Protein AF-A0A382I8V5-F1 (afdb_monomer_lite)

p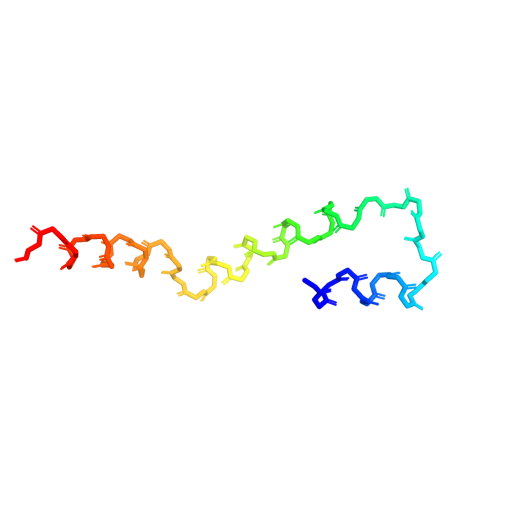LDDT: mean 79.44, std 10.64, range [61.0, 93.19]

InterPro domains:
  IPR005838 Type III secretion system inner membrane P protein [PF00813] (1-42)
  IPR005838 Type III secretion system inner membrane P protein [PS01061] (23-35)
  IPR005838 Type III secretion system inner membrane P protein [PTHR30587] (1-47)

Secondary structure (DSSP, 8-state):
-HHHHHHHHTT--SS-HHHHHHHHHHHHHHHTTHHHHHHHHHHHHH-

Foldseek 3Di:
DVQVVVCVVVVNPPDPSCVVVVVVVVVVCVVVVVVVVVVVVVVVVVD

Structure (mmCIF, N/CA/C/O backbone):
data_AF-A0A382I8V5-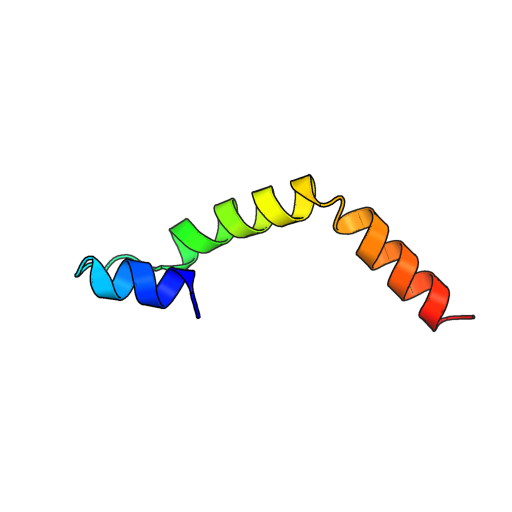F1
#
_entry.id   AF-A0A382I8V5-F1
#
loop_
_atom_site.group_PDB
_atom_site.id
_atom_site.type_symbol
_atom_site.label_atom_id
_atom_site.label_alt_id
_atom_site.label_comp_id
_atom_site.label_asym_id
_atom_site.label_entity_id
_atom_site.label_seq_id
_atom_site.pdbx_PDB_ins_code
_atom_site.Cartn_x
_atom_site.Cartn_y
_atom_site.Cartn_z
_atom_site.occupancy
_atom_site.B_iso_or_equiv
_atom_site.auth_seq_id
_atom_site.auth_comp_id
_atom_site.auth_asym_id
_atom_site.auth_atom_id
_atom_site.pdbx_PDB_model_num
ATOM 1 N N . MET A 1 1 ? 7.546 -11.501 -2.936 1.00 61.97 1 MET A N 1
ATOM 2 C CA . MET A 1 1 ? 7.925 -12.365 -4.072 1.00 61.97 1 MET A CA 1
ATOM 3 C C . MET A 1 1 ? 7.518 -11.767 -5.414 1.00 61.97 1 MET A C 1
ATOM 5 O O . MET A 1 1 ? 8.408 -11.546 -6.213 1.00 61.97 1 MET A O 1
ATOM 9 N N . VAL A 1 2 ? 6.247 -11.398 -5.626 1.00 69.12 2 VAL A N 1
ATOM 10 C CA . VAL A 1 2 ? 5.715 -10.933 -6.932 1.00 69.12 2 VAL A CA 1
ATOM 11 C C . VAL A 1 2 ? 6.488 -9.766 -7.579 1.00 69.12 2 VAL A C 1
ATOM 13 O O . VAL A 1 2 ? 6.878 -9.853 -8.735 1.00 69.12 2 VAL A O 1
ATOM 16 N N . VAL A 1 3 ? 6.779 -8.687 -6.845 1.00 66.81 3 VAL A N 1
ATOM 17 C CA . VAL A 1 3 ? 7.512 -7.530 -7.413 1.00 66.81 3 VAL A CA 1
ATOM 18 C C . VAL A 1 3 ? 8.975 -7.873 -7.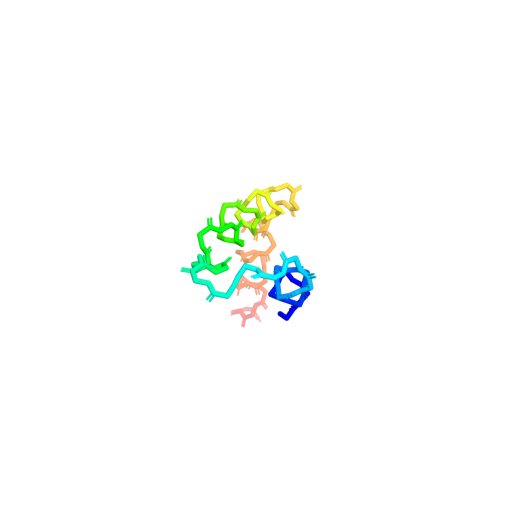721 1.00 66.81 3 VAL A C 1
ATOM 20 O O . VAL A 1 3 ? 9.525 -7.421 -8.720 1.00 66.81 3 VAL A O 1
ATOM 23 N N . ALA A 1 4 ? 9.596 -8.720 -6.895 1.00 62.62 4 ALA A N 1
A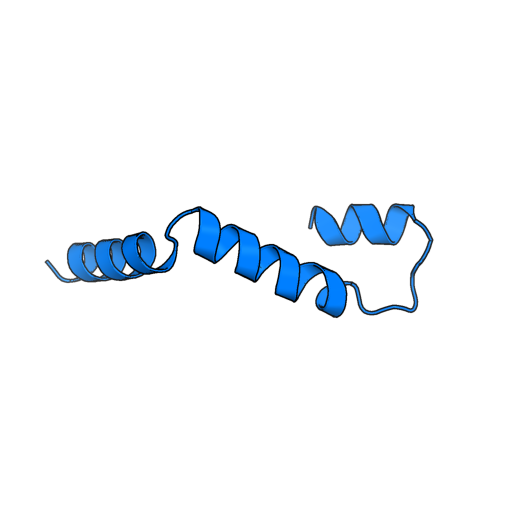TOM 24 C CA . ALA A 1 4 ? 10.968 -9.167 -7.111 1.00 62.62 4 ALA A CA 1
ATOM 25 C C . ALA A 1 4 ? 11.077 -10.073 -8.347 1.00 62.62 4 ALA A C 1
ATOM 27 O O . ALA A 1 4 ? 11.999 -9.896 -9.131 1.00 62.62 4 ALA A O 1
ATOM 28 N N . SER A 1 5 ? 10.118 -10.980 -8.577 1.00 68.69 5 SER A N 1
ATOM 29 C CA . SER A 1 5 ? 10.095 -11.822 -9.782 1.00 68.69 5 SER A CA 1
ATOM 30 C C . SER A 1 5 ? 9.879 -11.016 -11.066 1.00 68.69 5 SER A C 1
ATOM 32 O O . SER A 1 5 ? 10.470 -11.353 -12.086 1.00 68.69 5 SER A O 1
ATOM 34 N N . ILE A 1 6 ? 9.103 -9.923 -11.016 1.00 70.75 6 ILE A N 1
ATOM 35 C CA . ILE A 1 6 ? 8.920 -9.018 -12.164 1.00 70.75 6 ILE A CA 1
ATOM 36 C C . ILE A 1 6 ? 10.222 -8.256 -12.458 1.00 70.75 6 ILE A C 1
ATOM 38 O O . ILE A 1 6 ? 10.659 -8.220 -13.604 1.00 70.75 6 ILE A O 1
ATOM 42 N N . LEU A 1 7 ? 10.904 -7.725 -11.437 1.00 65.94 7 LEU A N 1
ATOM 43 C CA . LEU A 1 7 ? 12.173 -7.010 -11.639 1.00 65.94 7 LEU A CA 1
ATOM 44 C C . LEU A 1 7 ? 13.296 -7.924 -12.148 1.00 65.94 7 LEU A C 1
ATOM 46 O O . LEU A 1 7 ? 14.052 -7.547 -13.042 1.00 65.94 7 LEU A O 1
ATOM 50 N N . LEU A 1 8 ? 13.364 -9.145 -11.607 1.00 74.06 8 LEU A N 1
ATOM 51 C CA . LEU A 1 8 ? 14.284 -10.183 -12.068 1.00 74.06 8 LEU A CA 1
ATOM 52 C C . LEU A 1 8 ? 13.996 -10.575 -13.525 1.00 74.06 8 LEU A C 1
ATOM 54 O O . LEU A 1 8 ? 14.934 -10.748 -14.296 1.00 74.06 8 LEU A O 1
ATOM 58 N N . SER A 1 9 ? 12.721 -10.631 -13.935 1.00 66.44 9 SER A N 1
ATOM 59 C CA . SER A 1 9 ? 12.340 -10.872 -15.338 1.00 66.44 9 SER A CA 1
ATOM 60 C C . SER A 1 9 ? 12.705 -9.722 -16.290 1.00 66.44 9 SER A C 1
ATOM 62 O O . SER A 1 9 ? 12.904 -9.961 -17.477 1.00 66.44 9 SER A O 1
ATOM 64 N N . MET A 1 10 ? 12.865 -8.493 -15.778 1.00 71.81 10 MET A N 1
ATOM 65 C CA . MET A 1 10 ? 13.327 -7.322 -16.541 1.00 71.81 10 MET A CA 1
ATOM 66 C C . MET A 1 10 ? 14.864 -7.227 -16.648 1.00 71.81 10 MET A C 1
ATOM 68 O O . MET A 1 10 ? 15.381 -6.251 -17.185 1.00 71.81 10 MET A O 1
ATOM 72 N N . GLY A 1 11 ? 15.617 -8.214 -16.140 1.00 68.50 11 GLY A N 1
ATOM 73 C CA . GLY A 1 11 ? 17.084 -8.259 -16.235 1.00 68.50 11 GLY A CA 1
ATOM 74 C C . GLY A 1 11 ? 17.825 -7.281 -15.312 1.00 68.50 11 GLY A C 1
ATOM 75 O O . GLY A 1 11 ? 19.046 -7.150 -15.394 1.00 68.50 11 GLY A O 1
ATOM 76 N N . MET A 1 12 ? 17.121 -6.599 -14.404 1.00 70.00 12 MET A N 1
ATOM 77 C CA . MET A 1 12 ? 17.690 -5.564 -13.535 1.00 70.00 12 MET A CA 1
ATOM 78 C C . MET A 1 12 ? 18.188 -6.167 -12.213 1.00 70.00 12 MET A C 1
ATOM 80 O O . MET A 1 12 ? 17.573 -6.007 -11.164 1.00 70.00 12 MET A O 1
ATOM 84 N N . MET A 1 13 ? 19.326 -6.866 -12.261 1.00 63.78 13 MET A N 1
ATOM 85 C CA . MET A 1 13 ? 19.935 -7.526 -11.089 1.00 63.78 13 MET A CA 1
ATOM 86 C C . MET A 1 13 ? 20.641 -6.559 -10.120 1.00 63.78 13 MET A C 1
ATOM 88 O O . MET A 1 13 ? 20.863 -6.909 -8.965 1.00 63.78 13 MET A O 1
ATOM 92 N N . MET A 1 14 ? 21.018 -5.357 -10.575 1.00 69.69 14 MET A N 1
ATOM 93 C CA . MET A 1 14 ? 21.862 -4.430 -9.799 1.00 69.69 14 MET A CA 1
ATOM 94 C C . MET A 1 14 ? 21.108 -3.268 -9.146 1.00 69.69 14 MET A C 1
ATOM 96 O O . MET A 1 14 ? 21.685 -2.552 -8.331 1.00 69.69 14 MET A O 1
ATOM 100 N N . LEU A 1 15 ? 19.830 -3.071 -9.475 1.00 61.28 15 LEU A N 1
ATOM 101 C CA . LEU A 1 15 ? 18.993 -2.082 -8.801 1.00 61.28 15 LEU A CA 1
ATOM 102 C C . LEU A 1 15 ? 18.238 -2.776 -7.667 1.00 61.28 15 LEU A C 1
ATOM 104 O O . LEU A 1 15 ? 17.506 -3.726 -7.945 1.00 61.28 15 LEU A O 1
ATOM 108 N N . PRO A 1 16 ? 18.392 -2.336 -6.401 1.00 69.06 16 PRO A N 1
ATOM 109 C CA . PRO A 1 16 ? 17.712 -2.966 -5.282 1.00 69.06 16 PRO A CA 1
ATOM 110 C C . PRO A 1 16 ? 16.194 -2.949 -5.526 1.00 69.06 16 PRO A C 1
ATOM 112 O O . PRO A 1 16 ? 15.592 -1.871 -5.492 1.00 69.06 16 PRO A O 1
ATOM 115 N N . PRO A 1 17 ? 15.531 -4.109 -5.716 1.00 67.94 17 PRO A N 1
ATOM 116 C CA . PRO A 1 17 ? 14.084 -4.172 -5.969 1.00 67.94 17 PRO A CA 1
ATOM 117 C C . PRO A 1 17 ? 13.269 -3.557 -4.820 1.00 67.94 17 PRO A C 1
ATOM 119 O O . PRO A 1 17 ? 12.109 -3.174 -4.979 1.00 67.94 17 PRO A O 1
ATOM 122 N N . VAL A 1 18 ? 13.901 -3.428 -3.652 1.00 79.12 18 VAL A N 1
ATOM 123 C CA . VAL A 1 18 ? 13.381 -2.789 -2.447 1.00 79.12 18 VAL A CA 1
ATOM 124 C C . VAL A 1 18 ? 12.976 -1.334 -2.702 1.00 79.12 18 VAL A C 1
ATOM 126 O O . VAL A 1 18 ? 11.880 -0.957 -2.298 1.00 79.12 18 VAL A O 1
ATOM 129 N N . LEU A 1 19 ? 13.775 -0.555 -3.441 1.00 80.56 19 LEU A N 1
ATOM 130 C CA . LEU A 1 19 ? 13.503 0.867 -3.705 1.00 80.56 19 LEU A CA 1
ATOM 131 C C . LEU A 1 19 ? 12.214 1.093 -4.503 1.00 80.56 19 LEU A C 1
ATOM 133 O O . LEU A 1 19 ? 11.537 2.092 -4.299 1.00 80.56 19 LEU A O 1
ATOM 137 N N . ILE A 1 20 ? 11.852 0.149 -5.372 1.00 77.56 20 ILE A N 1
ATOM 138 C CA . ILE A 1 20 ? 10.619 0.211 -6.169 1.00 77.56 20 ILE A CA 1
ATOM 139 C C . ILE A 1 20 ? 9.450 -0.402 -5.388 1.00 77.56 20 ILE A C 1
ATOM 141 O O . ILE A 1 20 ? 8.332 0.110 -5.407 1.00 77.56 20 ILE A O 1
ATOM 145 N N . SER A 1 21 ? 9.699 -1.482 -4.642 1.00 77.19 21 SER A N 1
ATOM 146 C CA . SER A 1 21 ? 8.643 -2.182 -3.902 1.00 77.19 21 SER A CA 1
ATOM 147 C C . SER A 1 21 ? 8.139 -1.435 -2.661 1.00 77.19 21 SER A C 1
ATOM 149 O O . SER A 1 21 ? 6.972 -1.594 -2.307 1.00 77.19 21 SER A O 1
ATOM 151 N N . LEU A 1 22 ? 8.987 -0.640 -1.999 1.00 85.25 22 LEU A N 1
ATOM 152 C CA . LEU A 1 22 ? 8.637 0.111 -0.788 1.00 85.25 22 LEU A CA 1
ATOM 153 C C . LEU A 1 22 ? 7.576 1.197 -1.031 1.00 85.25 22 LEU A C 1
ATOM 155 O O . LEU A 1 22 ? 6.524 1.117 -0.393 1.00 85.25 22 LEU A O 1
ATOM 159 N N . PRO A 1 23 ? 7.772 2.172 -1.945 1.00 84.94 23 PRO A N 1
ATOM 160 C CA . PRO A 1 23 ? 6.765 3.202 -2.196 1.00 84.94 23 PRO A CA 1
ATOM 161 C C . PRO A 1 23 ? 5.464 2.595 -2.731 1.00 84.94 23 PRO A C 1
ATOM 163 O O . PRO A 1 23 ? 4.380 3.009 -2.329 1.00 84.94 23 PRO A O 1
ATOM 166 N N . PHE A 1 24 ? 5.552 1.555 -3.566 1.00 86.38 24 PHE A N 1
ATOM 167 C CA . PHE A 1 24 ? 4.377 0.863 -4.093 1.00 86.38 24 PHE A CA 1
ATOM 168 C C . PHE A 1 24 ? 3.570 0.144 -3.002 1.00 86.38 24 PHE A C 1
ATOM 170 O O . PHE A 1 24 ? 2.351 0.287 -2.937 1.00 86.38 24 PHE A O 1
ATOM 177 N N . LYS A 1 25 ? 4.236 -0.583 -2.093 1.00 84.88 25 LYS A N 1
ATOM 178 C CA . LYS A 1 25 ? 3.564 -1.214 -0.947 1.00 84.88 25 LYS A CA 1
ATOM 179 C C . LYS A 1 25 ? 2.909 -0.192 -0.026 1.00 84.88 25 LYS A C 1
ATOM 181 O O . LYS A 1 25 ? 1.812 -0.459 0.449 1.00 84.88 25 LYS A O 1
ATOM 186 N N . LEU A 1 26 ? 3.558 0.944 0.230 1.00 89.19 26 LEU A N 1
ATOM 187 C CA . LEU A 1 26 ? 2.993 2.000 1.074 1.00 89.19 26 LEU A CA 1
ATOM 188 C C . LEU A 1 26 ? 1.759 2.639 0.430 1.00 89.19 26 LEU A C 1
ATOM 190 O O . LEU A 1 26 ? 0.757 2.820 1.113 1.00 89.19 26 LEU A O 1
ATOM 194 N N . MET A 1 27 ? 1.790 2.903 -0.881 1.00 90.56 27 MET A N 1
ATOM 195 C CA . MET A 1 27 ? 0.614 3.397 -1.607 1.00 90.56 27 MET A CA 1
ATOM 196 C C . MET A 1 27 ? -0.559 2.415 -1.525 1.00 90.56 27 MET A C 1
ATOM 198 O O . MET A 1 27 ? -1.661 2.820 -1.169 1.00 90.56 27 MET A O 1
ATOM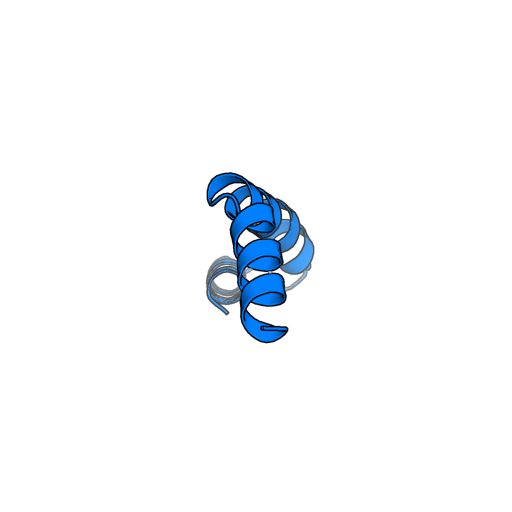 202 N N . LEU A 1 28 ? -0.321 1.121 -1.766 1.00 90.06 28 LEU A N 1
ATOM 203 C CA . LEU A 1 28 ? -1.356 0.091 -1.621 1.00 90.06 28 LEU A CA 1
ATOM 204 C C . LEU A 1 28 ? -1.871 -0.028 -0.181 1.00 90.06 28 LEU A C 1
ATOM 206 O O . LEU A 1 28 ? -3.066 -0.202 0.031 1.00 90.06 28 LEU A O 1
ATOM 210 N N . PHE A 1 29 ? -0.984 0.081 0.809 1.00 92.06 29 PHE A N 1
ATOM 211 C CA . PHE A 1 29 ? -1.357 0.019 2.220 1.00 92.06 29 PHE A CA 1
ATOM 212 C C . PHE A 1 29 ? -2.277 1.177 2.620 1.00 92.06 29 PHE A C 1
ATOM 214 O O . PHE A 1 29 ? -3.253 0.962 3.334 1.00 92.06 29 PHE A O 1
ATOM 221 N N . VAL A 1 30 ? -2.001 2.388 2.131 1.00 92.88 30 VAL A N 1
ATOM 222 C CA . VAL A 1 30 ? -2.862 3.556 2.363 1.00 92.88 30 VAL A CA 1
ATOM 223 C C . VAL A 1 30 ? -4.174 3.442 1.579 1.00 92.88 30 VAL A C 1
ATOM 225 O O . VAL A 1 30 ? -5.222 3.722 2.142 1.00 92.88 30 VAL A O 1
ATOM 228 N N . MET A 1 31 ? -4.149 2.970 0.326 1.00 93.06 31 MET A N 1
ATOM 229 C CA . MET A 1 31 ? -5.355 2.818 -0.508 1.00 93.06 31 MET A CA 1
ATOM 230 C C . MET A 1 31 ? -6.389 1.829 0.043 1.00 93.06 31 MET A C 1
ATOM 232 O O . MET A 1 31 ? -7.569 1.958 -0.263 1.00 93.06 31 MET A O 1
ATOM 236 N N . VAL A 1 32 ? -5.959 0.835 0.822 1.00 93.19 32 VAL A N 1
ATOM 237 C CA . VAL A 1 32 ? -6.843 -0.177 1.431 1.00 93.19 32 VAL A CA 1
ATOM 238 C C . VAL A 1 32 ? -7.197 0.191 2.885 1.00 93.19 32 VAL A C 1
ATOM 240 O O . VAL A 1 32 ? -7.664 -0.654 3.641 1.00 93.19 32 VAL A O 1
ATOM 243 N N . ASP A 1 33 ? -6.946 1.433 3.315 1.00 90.00 33 ASP A N 1
ATOM 244 C CA . ASP A 1 33 ? -7.119 1.873 4.709 1.00 90.00 33 ASP A CA 1
ATOM 245 C C . ASP A 1 33 ? -6.416 0.941 5.718 1.00 90.00 33 ASP A C 1
ATOM 247 O O . ASP A 1 33 ? -6.920 0.623 6.801 1.00 90.00 33 ASP A O 1
ATOM 251 N N . GLY A 1 34 ? -5.206 0.485 5.376 1.00 88.75 34 GLY A N 1
ATOM 252 C CA . GLY A 1 34 ? -4.466 -0.519 6.144 1.00 88.75 34 GLY A CA 1
ATOM 253 C C . GLY A 1 34 ? -4.213 -0.124 7.603 1.00 88.75 34 GLY A C 1
ATOM 254 O O . GLY A 1 34 ? -4.162 -0.993 8.476 1.00 88.75 34 GLY A O 1
ATOM 255 N N . TRP A 1 35 ? -4.127 1.175 7.907 1.00 91.19 35 TRP A N 1
ATOM 256 C CA . TRP A 1 35 ? -4.022 1.681 9.282 1.00 91.19 35 TRP A CA 1
ATOM 257 C C . TRP A 1 35 ? -5.279 1.400 10.112 1.00 91.19 35 TRP A C 1
ATOM 259 O O . TRP A 1 35 ? -5.178 0.983 11.264 1.00 91.19 35 TRP A O 1
ATOM 269 N N . TYR A 1 36 ? -6.467 1.564 9.528 1.00 91.31 36 TYR A N 1
ATOM 270 C CA . TYR A 1 36 ? -7.724 1.277 10.216 1.00 91.31 36 TYR A CA 1
ATOM 271 C C . TYR A 1 36 ? -7.878 -0.225 10.477 1.00 91.31 36 TYR A C 1
ATOM 273 O O . TYR A 1 36 ? -8.225 -0.641 11.583 1.00 91.31 36 TYR A O 1
ATOM 281 N N . LEU A 1 37 ? -7.540 -1.052 9.483 1.00 89.69 37 LEU A N 1
ATOM 282 C CA . LEU A 1 37 ? -7.592 -2.509 9.604 1.00 89.69 37 LEU A CA 1
ATOM 283 C C . LEU A 1 37 ? -6.592 -3.045 10.634 1.00 89.69 37 LEU A C 1
ATOM 285 O O . LEU A 1 37 ? -6.943 -3.913 11.432 1.00 89.69 37 LEU A O 1
ATOM 289 N N . THR A 1 38 ? -5.366 -2.515 10.655 1.00 89.62 38 THR A N 1
ATOM 290 C CA . THR A 1 38 ? -4.347 -2.916 11.636 1.00 89.62 38 THR A CA 1
ATOM 291 C C . THR A 1 38 ? -4.776 -2.542 13.050 1.00 89.62 38 THR A C 1
ATOM 293 O O . THR A 1 38 ? -4.877 -3.433 13.890 1.00 89.62 38 THR A O 1
ATOM 296 N N . VAL A 1 39 ? -5.144 -1.284 13.314 1.00 90.62 39 VAL A N 1
ATOM 297 C CA . VAL A 1 39 ? -5.612 -0.855 14.648 1.00 90.62 39 VAL A CA 1
ATOM 298 C C . VAL A 1 39 ? -6.873 -1.611 15.078 1.00 90.62 39 VAL A C 1
ATOM 300 O O . VAL A 1 39 ? -6.939 -2.093 16.208 1.00 90.62 39 VAL A O 1
ATOM 303 N N . GLY A 1 40 ? -7.842 -1.797 14.177 1.00 88.50 40 GLY A N 1
ATOM 304 C CA . GLY A 1 40 ? -9.050 -2.576 14.453 1.00 88.50 40 GLY A CA 1
ATOM 305 C C . GLY A 1 40 ? -8.758 -4.045 14.773 1.00 88.50 40 GLY A C 1
ATOM 306 O O . GLY A 1 40 ? -9.379 -4.613 15.671 1.00 88.50 40 GLY A O 1
ATOM 307 N N . SER A 1 41 ? -7.793 -4.661 14.083 1.00 86.88 41 SER A N 1
ATOM 308 C CA . SER A 1 41 ? -7.356 -6.032 14.378 1.00 86.88 41 SER A CA 1
ATOM 309 C C . SER A 1 41 ? -6.625 -6.137 15.718 1.00 86.88 41 SER A C 1
ATOM 311 O O . SER A 1 41 ? -6.881 -7.079 16.465 1.00 86.88 41 SER A O 1
ATOM 313 N N . LEU A 1 42 ? -5.790 -5.147 16.066 1.00 87.75 42 LEU A N 1
ATOM 314 C CA . LEU A 1 42 ? -5.136 -5.094 17.372 1.00 87.75 42 LEU A CA 1
ATOM 315 C C . LEU A 1 42 ? -6.172 -4.960 18.486 1.00 87.75 42 LEU A C 1
ATOM 317 O O . LEU A 1 42 ? -6.158 -5.757 19.416 1.00 87.75 42 LEU A O 1
ATOM 321 N N . MET A 1 43 ? -7.110 -4.017 18.374 1.00 89.94 43 MET A N 1
ATOM 322 C CA . MET A 1 43 ? -8.158 -3.829 19.381 1.00 89.94 43 MET A CA 1
ATOM 323 C C . MET A 1 43 ? -9.001 -5.087 19.604 1.00 89.94 43 MET A C 1
ATOM 325 O O . MET A 1 43 ? -9.288 -5.431 20.746 1.00 89.94 43 MET A O 1
ATOM 329 N N . LYS A 1 44 ? -9.361 -5.800 18.530 1.00 86.38 44 LYS A N 1
ATOM 330 C CA . LYS A 1 44 ? -10.081 -7.078 18.627 1.00 86.38 44 LYS A CA 1
ATOM 331 C C . LYS A 1 44 ? -9.266 -8.189 19.287 1.00 86.38 44 LYS A C 1
ATOM 333 O O . LYS A 1 44 ? -9.864 -9.104 19.824 1.00 86.38 44 LYS A O 1
ATOM 338 N N . SER A 1 45 ? -7.936 -8.133 19.229 1.00 80.00 45 SER A N 1
ATOM 339 C CA . SER A 1 45 ? -7.068 -9.137 19.852 1.00 80.00 45 SER A CA 1
ATOM 340 C C . SER A 1 45 ? -6.885 -8.937 21.361 1.00 80.00 45 SER A C 1
ATOM 342 O O . SER A 1 45 ? -6.407 -9.857 22.020 1.00 80.00 45 SER A O 1
ATOM 344 N N . PHE A 1 46 ? -7.190 -7.749 21.894 1.00 76.62 46 PHE A N 1
ATOM 345 C CA . PHE A 1 46 ? -7.065 -7.438 23.325 1.00 76.62 46 PHE A CA 1
ATOM 346 C C . PHE A 1 46 ? -8.371 -7.624 24.117 1.00 76.62 46 PHE A C 1
ATOM 348 O O . PHE A 1 46 ? -8.324 -7.579 25.345 1.00 76.62 46 PHE A O 1
ATOM 355 N N . SER A 1 47 ? -9.508 -7.807 23.436 1.00 61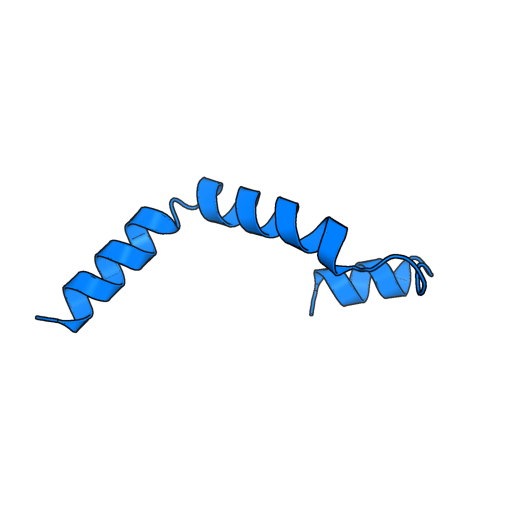.00 47 SER A N 1
ATOM 356 C CA . SER A 1 47 ? -10.809 -8.134 24.039 1.00 61.00 47 SER A CA 1
ATOM 357 C C . SER A 1 47 ? -11.073 -9.631 24.008 1.00 61.00 47 SER A C 1
ATOM 359 O O . SER A 1 47 ? -11.874 -10.053 24.869 1.00 61.00 47 SER A O 1
#

Radius of gyration: 15.38 Å; chains: 1; bounding box: 33×16×41 Å

Sequence (47 aa):
MVVASILLSMGMMMLPPVLISLPFKLMLFVMVDGWYLTVGSLMKSFS

Organism: NCBI:txid408172